Protein AF-A0A920T9B3-F1 (afdb_monomer_lite)

Secondary structure (DSSP, 8-state):
-HHHHHHHHHSS--S--PPPP-HHHHHHHTT-EEEE--SHHHHHHHHHHHHHSSS-EEEE-----PPPPPPS-THHHHTTS---

Sequence (84 aa):
MLKPQQEDRYGRTFATDLRNPDLVRLAESFGADGIRVNSAEQLGKELSTAVENDRVTVIDVPVSVPWPIWKGQEAVVATRKGTA

Foldseek 3Di:
DQQVQCCVQPVDDDPPDDDDDQVQVVCVVVVFHEEEDEDPVRVVVVVVVCVPDPTHYDYHYDDDDDDDHDPDPNVVVVVPPDDD

Structure (mmCIF, N/CA/C/O backbone):
data_AF-A0A920T9B3-F1
#
_entry.id   AF-A0A920T9B3-F1
#
loop_
_atom_site.group_PDB
_atom_site.id
_atom_site.type_symbol
_atom_site.label_atom_id
_atom_site.label_alt_id
_atom_site.label_comp_id
_atom_site.label_asym_id
_atom_site.label_entity_id
_atom_site.label_seq_id
_atom_site.pdbx_PDB_ins_code
_atom_site.Cartn_x
_atom_site.Cartn_y
_atom_site.Cartn_z
_atom_site.occupancy
_atom_site.B_iso_or_equiv
_atom_site.auth_seq_id
_atom_site.auth_comp_id
_atom_site.auth_asym_id
_atom_site.auth_atom_id
_atom_site.pdbx_PDB_model_num
ATOM 1 N N . MET A 1 1 ? 12.927 -3.650 -8.133 1.00 79.56 1 MET A N 1
ATOM 2 C CA . MET A 1 1 ? 14.133 -4.480 -8.384 1.00 79.56 1 MET A CA 1
ATOM 3 C C . MET A 1 1 ? 14.275 -4.949 -9.828 1.00 79.56 1 MET A C 1
ATOM 5 O O . MET A 1 1 ? 15.270 -4.617 -10.451 1.00 79.56 1 MET A O 1
ATOM 9 N N . LEU A 1 2 ? 13.316 -5.700 -10.383 1.00 88.25 2 LEU A N 1
ATOM 10 C CA . LEU A 1 2 ? 13.495 -6.330 -11.700 1.00 88.25 2 LEU A CA 1
ATOM 11 C C . LEU A 1 2 ? 13.608 -5.326 -12.860 1.00 88.25 2 LEU A C 1
ATOM 13 O O . LEU A 1 2 ? 14.457 -5.498 -13.728 1.00 88.25 2 LEU A O 1
ATOM 17 N N . LYS A 1 3 ? 12.797 -4.258 -12.849 1.00 89.88 3 LYS A N 1
ATOM 18 C CA . LYS A 1 3 ? 12.781 -3.241 -13.914 1.00 89.88 3 LYS A CA 1
ATOM 19 C C . LYS A 1 3 ? 14.152 -2.571 -14.124 1.00 89.88 3 LYS A C 1
ATOM 21 O O . LYS A 1 3 ? 14.667 -2.674 -15.232 1.00 89.88 3 LYS A O 1
ATOM 26 N N . PRO A 1 4 ? 14.810 -1.996 -13.094 1.00 89.88 4 PRO A N 1
ATOM 27 C CA . PRO A 1 4 ? 16.150 -1.422 -13.268 1.00 89.88 4 PRO A CA 1
ATOM 28 C C . PRO A 1 4 ? 17.224 -2.446 -13.651 1.00 89.88 4 PRO A C 1
ATOM 30 O O . PRO A 1 4 ? 18.147 -2.110 -14.379 1.00 89.88 4 PRO A O 1
ATOM 33 N N . GLN A 1 5 ? 17.107 -3.700 -13.198 1.00 89.69 5 GLN A N 1
ATOM 34 C CA . GLN A 1 5 ? 18.065 -4.753 -13.559 1.00 89.69 5 GLN A CA 1
ATOM 35 C C . GLN A 1 5 ? 17.952 -5.184 -15.028 1.00 89.69 5 GLN A C 1
ATOM 37 O O . GLN A 1 5 ? 18.967 -5.466 -15.661 1.00 89.69 5 GLN A O 1
ATOM 42 N N . GLN A 1 6 ? 16.734 -5.260 -15.571 1.00 90.81 6 GLN A N 1
ATOM 43 C CA . GLN A 1 6 ? 16.532 -5.568 -16.987 1.00 90.81 6 GLN A CA 1
ATOM 44 C C . GLN A 1 6 ? 17.011 -4.423 -17.883 1.00 90.81 6 GLN A C 1
ATOM 46 O O . GLN A 1 6 ? 17.664 -4.685 -18.891 1.00 90.81 6 GLN A O 1
ATOM 51 N N . GLU A 1 7 ? 16.746 -3.179 -17.481 1.00 91.12 7 GLU A N 1
ATOM 52 C CA . GLU A 1 7 ? 17.211 -1.995 -18.203 1.00 91.12 7 GLU A CA 1
ATOM 53 C C . GLU A 1 7 ? 18.745 -1.958 -18.286 1.00 91.12 7 GLU A C 1
ATOM 55 O O . GLU A 1 7 ? 19.297 -1.875 -19.377 1.00 91.12 7 GLU A O 1
ATOM 60 N N . ASP A 1 8 ? 19.438 -2.141 -17.158 1.00 89.00 8 ASP A N 1
ATOM 61 C CA . ASP A 1 8 ? 20.907 -2.166 -17.099 1.00 89.00 8 ASP A CA 1
ATOM 62 C C . ASP A 1 8 ? 21.523 -3.302 -17.935 1.00 89.00 8 ASP A C 1
ATOM 64 O O . ASP A 1 8 ? 22.540 -3.115 -18.597 1.00 89.00 8 ASP A O 1
ATOM 68 N N . ARG A 1 9 ? 20.909 -4.493 -17.925 1.00 88.38 9 ARG A N 1
ATOM 69 C CA . ARG A 1 9 ? 21.484 -5.693 -18.553 1.00 88.38 9 ARG A CA 1
ATOM 70 C C . ARG A 1 9 ? 21.138 -5.850 -20.032 1.00 88.38 9 ARG A C 1
ATOM 72 O O . ARG A 1 9 ? 21.921 -6.430 -20.783 1.00 88.38 9 ARG A O 1
ATOM 79 N N . TYR A 1 10 ? 19.949 -5.418 -20.439 1.00 89.81 10 TYR A N 1
ATOM 80 C CA . TYR A 1 10 ? 19.399 -5.705 -21.765 1.00 89.81 10 TYR A CA 1
ATOM 81 C C . TYR A 1 10 ? 18.979 -4.453 -22.541 1.00 89.81 10 TYR A C 1
ATOM 83 O O . TYR A 1 10 ? 18.566 -4.592 -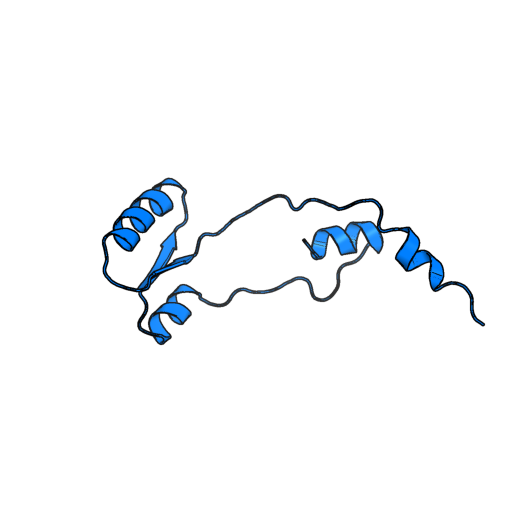23.692 1.00 89.81 10 TYR A O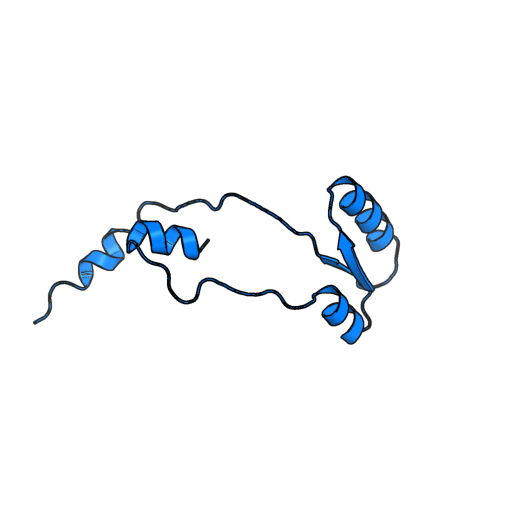 1
ATOM 91 N N . GLY A 1 11 ? 19.031 -3.261 -21.931 1.00 93.12 11 GLY A N 1
ATOM 92 C CA . GLY A 1 11 ? 18.552 -2.012 -22.537 1.00 93.12 11 GLY A CA 1
ATOM 93 C C . GLY A 1 11 ? 17.050 -2.011 -22.836 1.00 93.12 11 GLY A C 1
ATOM 94 O O . GLY A 1 11 ? 16.594 -1.282 -23.714 1.00 93.12 11 GLY A O 1
ATOM 95 N N . ARG A 1 12 ? 16.291 -2.911 -22.197 1.00 91.88 12 ARG A N 1
ATOM 96 C CA . ARG A 1 12 ? 14.835 -3.008 -22.327 1.00 91.88 12 ARG A CA 1
ATOM 97 C C . ARG A 1 12 ? 14.218 -3.684 -21.116 1.00 91.88 12 ARG A C 1
ATOM 99 O O . ARG A 1 12 ? 14.857 -4.497 -20.448 1.00 91.88 12 ARG A O 1
ATOM 106 N N . THR A 1 13 ? 12.923 -3.454 -20.933 1.00 94.38 13 THR A N 1
ATOM 107 C CA . THR A 1 13 ? 12.111 -4.086 -19.889 1.00 94.38 13 THR A CA 1
ATOM 108 C C . THR A 1 13 ? 11.048 -5.000 -20.495 1.00 94.38 13 THR A C 1
ATOM 110 O O . THR A 1 13 ? 10.613 -4.815 -21.632 1.00 94.38 13 THR A O 1
ATOM 113 N N . PHE A 1 14 ? 10.648 -6.025 -19.749 1.00 94.62 14 PHE A N 1
ATOM 114 C CA . PHE A 1 14 ? 9.608 -6.973 -20.125 1.00 94.62 14 PHE A CA 1
ATOM 115 C C . PHE A 1 14 ? 8.868 -7.478 -18.883 1.00 94.62 14 PHE A C 1
ATOM 117 O O . PHE A 1 14 ? 9.491 -8.002 -17.957 1.00 94.62 14 PHE A O 1
ATOM 124 N N . ALA A 1 15 ? 7.535 -7.357 -18.893 1.00 93.81 15 ALA A N 1
ATOM 125 C CA . ALA A 1 15 ? 6.633 -7.838 -17.839 1.00 93.81 15 ALA A CA 1
ATOM 126 C C . ALA A 1 15 ? 6.962 -7.314 -16.423 1.00 93.81 15 ALA A C 1
ATOM 128 O O . ALA A 1 15 ? 6.836 -8.035 -15.436 1.00 93.81 15 ALA A O 1
ATOM 129 N N . THR A 1 16 ? 7.393 -6.054 -16.314 1.00 91.81 16 THR A N 1
ATOM 130 C CA . THR A 1 16 ? 7.793 -5.448 -15.030 1.00 91.81 16 THR A CA 1
ATOM 131 C C . THR A 1 16 ? 6.801 -4.442 -14.455 1.00 91.81 16 THR A C 1
ATOM 133 O O . THR A 1 16 ? 6.951 -4.040 -13.303 1.00 91.81 16 THR A O 1
ATOM 136 N N . ASP A 1 17 ? 5.819 -4.005 -15.242 1.00 90.19 17 ASP A N 1
ATOM 137 C CA . ASP A 1 17 ? 4.835 -3.003 -14.828 1.00 90.19 17 ASP A CA 1
ATOM 138 C C . ASP A 1 17 ? 3.630 -3.684 -14.176 1.00 90.19 17 ASP A C 1
ATOM 140 O O . ASP A 1 17 ? 2.609 -3.956 -14.808 1.00 90.19 17 ASP A O 1
ATOM 144 N N . LEU A 1 18 ? 3.783 -3.995 -12.891 1.00 89.19 18 LEU A N 1
ATOM 145 C CA . LEU A 1 18 ? 2.715 -4.550 -12.068 1.00 89.19 18 LEU A CA 1
ATOM 146 C C . LEU A 1 18 ? 1.792 -3.430 -11.585 1.00 89.19 18 LEU A C 1
ATOM 148 O O . LEU A 1 18 ? 2.248 -2.375 -11.145 1.00 89.19 18 LEU A O 1
ATOM 152 N N . ARG A 1 19 ? 0.484 -3.679 -11.647 1.00 90.50 19 ARG A N 1
ATOM 153 C CA . ARG A 1 19 ? -0.526 -2.824 -11.021 1.00 90.50 19 ARG A CA 1
ATOM 154 C C . ARG A 1 19 ? -0.987 -3.484 -9.732 1.00 90.50 19 ARG A C 1
ATOM 156 O O . ARG A 1 19 ? -1.418 -4.634 -9.762 1.00 90.50 19 ARG A O 1
ATOM 163 N N . ASN A 1 20 ? -0.904 -2.754 -8.625 1.00 90.88 20 ASN A N 1
ATOM 164 C CA . ASN A 1 20 ? -1.398 -3.249 -7.347 1.00 90.88 20 ASN A CA 1
ATOM 165 C C . ASN A 1 20 ? -2.935 -3.208 -7.319 1.00 90.88 20 ASN A C 1
ATOM 167 O O . ASN A 1 20 ? -3.521 -2.245 -7.825 1.00 90.88 20 ASN A O 1
ATOM 171 N N . PRO A 1 21 ? -3.591 -4.224 -6.730 1.00 93.94 21 PRO A N 1
ATOM 172 C CA . PRO A 1 21 ? -5.017 -4.163 -6.445 1.00 93.94 21 PRO A CA 1
ATOM 173 C C . PRO A 1 21 ? -5.302 -3.138 -5.338 1.00 93.94 21 PRO A C 1
ATOM 175 O O . PRO A 1 21 ? -4.394 -2.614 -4.690 1.00 93.94 21 PRO A O 1
ATOM 178 N N . ASP A 1 22 ? -6.583 -2.878 -5.094 1.00 96.25 22 ASP A N 1
ATOM 179 C CA . ASP A 1 22 ? -7.007 -2.149 -3.902 1.00 96.25 22 ASP A CA 1
ATOM 180 C C . ASP A 1 22 ? -6.814 -3.042 -2.663 1.00 96.25 22 ASP A C 1
ATOM 182 O O . ASP A 1 22 ? -7.651 -3.890 -2.349 1.00 96.25 22 ASP A O 1
ATOM 186 N N . LEU A 1 23 ? -5.663 -2.892 -2.001 1.00 96.38 23 LEU A N 1
ATOM 187 C CA . LEU A 1 23 ? -5.284 -3.685 -0.829 1.00 96.38 23 LEU A CA 1
ATOM 188 C C . LEU A 1 23 ? -6.195 -3.430 0.377 1.00 96.38 23 LEU A C 1
ATOM 190 O O . LEU A 1 23 ? -6.367 -4.332 1.193 1.00 96.38 23 LEU A O 1
ATOM 194 N N . VAL A 1 24 ? -6.802 -2.241 0.464 1.00 97.75 24 VAL A N 1
ATOM 195 C CA . VAL A 1 24 ? -7.756 -1.899 1.526 1.00 97.75 24 VAL A CA 1
ATOM 196 C C . VAL A 1 24 ? -9.004 -2.757 1.373 1.00 97.75 24 VAL A C 1
ATOM 198 O O . VAL A 1 24 ? -9.330 -3.532 2.268 1.00 97.75 24 VAL A O 1
ATOM 201 N N . ARG A 1 25 ? -9.628 -2.725 0.190 1.00 98.00 25 ARG A N 1
ATOM 202 C CA . ARG A 1 25 ? -10.808 -3.558 -0.093 1.00 98.00 25 ARG A CA 1
ATOM 203 C C . ARG A 1 25 ? -10.515 -5.047 -0.009 1.00 98.00 25 ARG A C 1
ATOM 205 O O . ARG A 1 25 ? -11.380 -5.833 0.372 1.00 98.00 25 ARG A O 1
ATOM 212 N N . LEU A 1 26 ? -9.302 -5.448 -0.390 1.00 97.50 26 LEU A N 1
ATOM 213 C CA . LEU A 1 26 ? -8.877 -6.832 -0.252 1.00 97.50 26 LEU A CA 1
ATOM 214 C C . LEU A 1 26 ? -8.893 -7.245 1.223 1.00 97.50 26 LEU A C 1
ATOM 216 O O . LEU A 1 26 ? -9.513 -8.254 1.537 1.00 97.50 26 LEU A O 1
ATOM 220 N N . ALA A 1 27 ? -8.295 -6.458 2.121 1.00 97.50 27 ALA A N 1
ATOM 221 C CA . ALA A 1 27 ? -8.299 -6.737 3.558 1.00 97.50 27 ALA A CA 1
ATOM 222 C C . ALA A 1 27 ? -9.725 -6.820 4.128 1.00 97.50 27 ALA A C 1
ATOM 224 O O . ALA A 1 27 ? -10.069 -7.805 4.785 1.00 97.50 27 ALA A O 1
ATOM 225 N N . GLU A 1 28 ? -10.575 -5.854 3.778 1.00 97.50 28 GLU A N 1
ATOM 226 C CA . GLU A 1 28 ? -11.982 -5.817 4.191 1.00 97.50 28 GLU A CA 1
ATOM 227 C C . GLU A 1 28 ? -12.747 -7.075 3.758 1.00 97.50 28 GLU A C 1
ATOM 229 O O . GLU A 1 28 ? -13.535 -7.624 4.529 1.00 97.50 28 GLU A O 1
ATOM 234 N N . SER A 1 29 ? -12.482 -7.594 2.553 1.00 97.94 29 SER A N 1
ATOM 235 C CA . SER A 1 29 ? -13.136 -8.812 2.051 1.00 97.94 29 SER A CA 1
ATOM 236 C C . SER A 1 29 ? -12.808 -10.075 2.860 1.00 97.94 29 SER A C 1
ATOM 238 O O . SER A 1 29 ? -13.587 -11.027 2.848 1.00 97.94 29 SER A O 1
ATOM 240 N N . PHE A 1 30 ? -11.692 -10.073 3.598 1.00 96.50 30 PHE A N 1
ATOM 241 C CA . PHE A 1 30 ? -11.303 -11.138 4.526 1.00 96.50 30 PHE A CA 1
ATOM 242 C C . PHE A 1 30 ? -11.733 -10.855 5.978 1.00 96.50 30 PHE A C 1
ATOM 244 O O . PHE A 1 30 ? -11.379 -11.616 6.876 1.00 96.50 30 PHE A O 1
ATOM 251 N N . GLY A 1 31 ? -12.488 -9.779 6.227 1.00 96.12 31 GLY A N 1
ATOM 252 C CA . GLY A 1 31 ? -12.919 -9.364 7.568 1.00 96.12 31 GLY A CA 1
ATOM 253 C C . GLY A 1 31 ? -11.836 -8.658 8.396 1.00 96.12 31 GLY A C 1
ATOM 254 O O . GLY A 1 31 ? -12.042 -8.415 9.590 1.00 96.12 31 GLY A O 1
ATOM 255 N N . ALA A 1 32 ? -10.700 -8.330 7.776 1.00 97.44 32 ALA A N 1
ATOM 256 C CA . ALA A 1 32 ? -9.641 -7.519 8.365 1.00 97.44 32 ALA A CA 1
ATOM 257 C C . ALA A 1 32 ? -9.923 -6.023 8.167 1.00 97.44 32 ALA A C 1
ATOM 259 O O . ALA A 1 32 ? -10.689 -5.635 7.285 1.00 97.44 32 ALA A O 1
ATOM 260 N N . ASP A 1 33 ? -9.278 -5.182 8.969 1.00 97.56 33 ASP A N 1
ATOM 261 C CA . ASP A 1 33 ? -9.324 -3.735 8.780 1.00 97.56 33 ASP A CA 1
ATOM 262 C C . ASP A 1 33 ? -8.314 -3.319 7.701 1.00 97.56 33 ASP A C 1
ATOM 264 O O . ASP A 1 33 ? -7.178 -3.797 7.675 1.00 97.56 33 ASP A O 1
ATOM 268 N N . GLY A 1 34 ? -8.726 -2.447 6.781 1.00 97.38 34 GLY A N 1
ATOM 269 C CA . GLY A 1 34 ? -7.883 -1.937 5.703 1.00 97.38 34 GLY A CA 1
ATOM 270 C C . GLY A 1 34 ? -7.739 -0.421 5.785 1.00 97.38 34 GLY A C 1
ATOM 271 O O . GLY A 1 34 ? -8.734 0.297 5.822 1.00 97.38 34 GLY A O 1
ATOM 272 N N . ILE A 1 35 ? -6.506 0.085 5.780 1.00 97.62 35 ILE A N 1
ATOM 273 C CA . ILE A 1 35 ? -6.216 1.526 5.817 1.00 97.62 35 ILE A CA 1
ATOM 274 C C . ILE A 1 35 ? -5.132 1.865 4.796 1.00 97.62 35 ILE A C 1
ATOM 276 O O . ILE A 1 35 ? -4.146 1.147 4.672 1.00 97.62 35 ILE A O 1
ATOM 280 N N . ARG A 1 36 ? -5.281 2.990 4.086 1.00 97.31 36 ARG A N 1
ATOM 281 C CA . ARG A 1 36 ? -4.215 3.584 3.266 1.00 97.31 36 ARG A CA 1
ATOM 282 C C . ARG A 1 36 ? -3.716 4.870 3.910 1.00 97.31 36 ARG A C 1
ATOM 284 O O . ARG A 1 36 ? -4.509 5.769 4.179 1.00 97.31 36 ARG A O 1
ATOM 291 N N . VAL A 1 37 ? -2.404 4.983 4.078 1.00 97.44 37 VAL A N 1
ATOM 292 C CA . VAL A 1 37 ? -1.741 6.185 4.606 1.00 97.44 37 VAL A CA 1
ATOM 293 C C . VAL A 1 37 ? -0.886 6.841 3.530 1.00 97.44 37 VAL A C 1
ATOM 295 O O . VAL A 1 37 ? -0.337 6.161 2.671 1.00 97.44 37 VAL A O 1
ATOM 298 N N . ASN A 1 38 ? -0.758 8.168 3.569 1.00 95.56 38 ASN A N 1
ATOM 299 C CA . ASN A 1 38 ? 0.006 8.929 2.567 1.00 95.56 38 ASN A CA 1
ATOM 300 C C . ASN A 1 38 ? 1.183 9.716 3.167 1.00 95.56 38 ASN A C 1
ATOM 302 O O . ASN A 1 38 ? 1.838 10.483 2.464 1.00 95.56 38 ASN A O 1
ATOM 306 N N . SER A 1 39 ? 1.456 9.553 4.463 1.00 94.75 39 SER A N 1
ATOM 307 C CA . SER A 1 39 ? 2.580 10.200 5.140 1.00 94.75 39 SER A CA 1
ATOM 308 C C . SER A 1 39 ? 3.124 9.342 6.280 1.00 94.75 39 SER A C 1
ATOM 310 O O . SER A 1 39 ? 2.426 8.483 6.821 1.00 94.75 39 SER A O 1
ATOM 312 N N . ALA A 1 40 ? 4.375 9.600 6.669 1.00 93.69 40 ALA A N 1
ATOM 313 C CA . ALA A 1 40 ? 5.003 8.937 7.812 1.00 93.69 40 ALA A CA 1
ATOM 314 C C . ALA A 1 40 ? 4.267 9.231 9.133 1.00 93.69 40 ALA A C 1
ATOM 316 O O . ALA A 1 40 ? 4.173 8.364 9.995 1.00 93.69 40 ALA A O 1
ATOM 317 N N . GLU A 1 41 ? 3.707 10.434 9.272 1.00 96.00 41 GLU A N 1
ATOM 318 C CA . GLU A 1 41 ? 2.951 10.840 10.459 1.00 96.00 41 GLU A CA 1
ATOM 319 C C . GLU A 1 41 ? 1.621 10.079 10.569 1.00 96.00 41 GLU A C 1
ATOM 321 O O . GLU A 1 41 ? 1.294 9.548 11.630 1.00 96.00 41 GLU A O 1
ATOM 326 N N . GLN A 1 42 ? 0.900 9.930 9.447 1.00 96.94 42 GLN A N 1
ATOM 327 C CA . GLN A 1 42 ? -0.293 9.080 9.386 1.00 96.94 42 GLN A CA 1
ATOM 328 C C . GLN A 1 42 ? 0.054 7.622 9.674 1.00 96.94 42 GLN A C 1
ATOM 330 O O . GLN A 1 42 ? -0.641 6.984 10.455 1.00 96.94 42 GLN A O 1
ATOM 335 N N . LEU A 1 43 ? 1.145 7.108 9.096 1.00 96.75 43 LEU A N 1
ATOM 336 C CA . LEU A 1 43 ? 1.600 5.748 9.369 1.00 96.75 43 LEU A CA 1
ATOM 337 C C . LEU A 1 43 ? 1.849 5.530 10.864 1.00 96.75 43 LEU A C 1
ATOM 339 O O . LEU A 1 43 ? 1.374 4.542 11.406 1.00 96.75 43 LEU A O 1
ATOM 343 N N . GLY A 1 44 ? 2.551 6.448 11.535 1.00 96.69 44 GLY A N 1
ATOM 344 C CA . GLY A 1 44 ? 2.808 6.343 12.972 1.00 96.69 44 GLY A CA 1
ATOM 345 C C . GLY A 1 44 ? 1.522 6.310 13.799 1.00 96.69 44 GLY A C 1
ATOM 346 O O . GLY A 1 44 ? 1.384 5.471 14.685 1.00 96.69 44 GLY A O 1
ATOM 347 N N . LYS A 1 45 ? 0.557 7.179 13.476 1.00 97.06 45 LYS A N 1
ATOM 348 C CA . LYS A 1 45 ? -0.751 7.211 14.142 1.00 97.06 45 LYS A CA 1
ATOM 349 C C . LYS A 1 45 ? -1.531 5.907 13.945 1.00 97.06 45 LYS A C 1
ATOM 351 O O . LYS A 1 45 ? -1.946 5.295 14.923 1.00 97.06 45 LYS A O 1
ATOM 356 N N . GLU A 1 46 ? -1.716 5.488 12.695 1.00 97.12 46 GLU A N 1
ATOM 357 C CA . GLU A 1 46 ? -2.528 4.313 12.360 1.00 97.12 46 GLU A CA 1
ATOM 358 C C . GLU A 1 46 ? -1.869 3.009 12.817 1.00 97.12 46 GLU A C 1
ATOM 360 O O . GLU A 1 46 ? -2.563 2.076 13.206 1.00 97.12 46 GLU A O 1
ATOM 365 N N . LEU A 1 47 ? -0.534 2.953 12.851 1.00 97.06 47 LEU A N 1
ATOM 366 C CA . LEU A 1 47 ? 0.194 1.821 13.414 1.00 97.06 47 LEU A CA 1
ATOM 367 C C . LEU A 1 47 ? -0.063 1.674 14.917 1.00 97.06 47 LEU A C 1
ATOM 369 O O . LEU A 1 47 ? -0.343 0.565 15.362 1.00 97.06 47 LEU A O 1
ATOM 373 N N . SER A 1 48 ? -0.008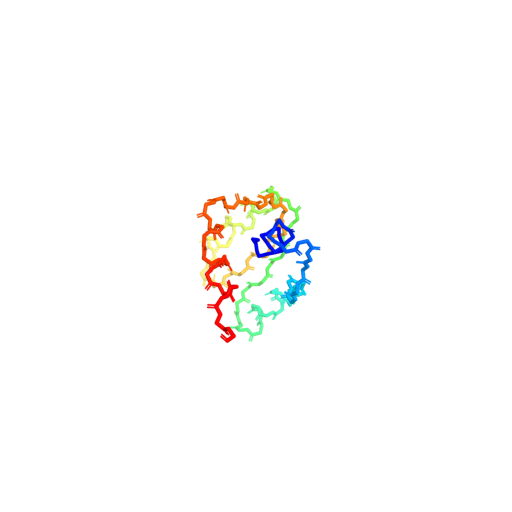 2.763 15.691 1.00 97.06 48 SER A N 1
ATOM 374 C CA . SER A 1 48 ? -0.324 2.718 17.127 1.00 97.06 48 SER A CA 1
ATOM 375 C C . SER A 1 48 ? -1.753 2.229 17.366 1.00 97.06 48 SER A C 1
ATOM 377 O O . SER A 1 48 ? -1.964 1.320 18.163 1.00 97.06 48 SER A O 1
ATOM 379 N N . THR A 1 49 ? -2.722 2.753 16.608 1.00 96.25 49 THR A N 1
ATOM 380 C CA . THR A 1 49 ? -4.118 2.299 16.679 1.00 96.25 49 THR A CA 1
ATOM 381 C C . THR A 1 49 ? -4.265 0.824 16.297 1.00 96.25 49 THR A C 1
ATOM 383 O O . THR A 1 49 ? -4.937 0.077 16.999 1.00 96.25 49 THR A O 1
ATOM 386 N N . ALA A 1 50 ? -3.616 0.374 15.223 1.00 96.19 50 ALA A N 1
ATOM 387 C CA . ALA A 1 50 ? -3.680 -1.017 14.777 1.00 96.19 50 ALA A CA 1
ATOM 388 C C . ALA A 1 50 ? -3.070 -1.998 15.790 1.00 96.19 50 ALA A C 1
ATOM 390 O O . ALA A 1 50 ? -3.561 -3.114 15.915 1.00 96.19 50 ALA A O 1
ATOM 391 N N . VAL A 1 51 ? -2.018 -1.592 16.508 1.00 96.06 51 VAL A N 1
ATOM 392 C CA . VAL A 1 51 ? -1.364 -2.413 17.541 1.00 96.06 51 VAL A CA 1
ATOM 393 C C . VAL A 1 51 ? -2.217 -2.531 18.807 1.00 96.06 51 VAL A C 1
ATOM 395 O O . VAL A 1 51 ? -2.200 -3.576 19.451 1.00 96.06 51 VAL A O 1
ATOM 398 N N . GLU A 1 52 ? -2.953 -1.482 19.174 1.00 96.56 52 GLU A N 1
ATOM 399 C CA . GLU A 1 52 ? -3.863 -1.499 20.330 1.00 96.56 52 GLU A CA 1
ATOM 400 C C . GLU A 1 52 ? -5.170 -2.262 20.052 1.00 96.56 52 GLU A C 1
ATOM 402 O O . GLU A 1 52 ? -5.840 -2.710 20.985 1.00 96.56 52 GLU A O 1
ATOM 407 N N . ASN A 1 53 ? -5.530 -2.432 18.778 1.00 92.75 53 ASN A N 1
ATOM 408 C CA . ASN A 1 53 ? -6.731 -3.144 18.360 1.00 92.75 53 ASN A CA 1
ATOM 409 C C . ASN A 1 53 ? -6.511 -4.666 18.322 1.00 92.75 53 ASN A C 1
ATOM 411 O O . ASN A 1 53 ? -5.544 -5.158 17.749 1.00 92.75 53 ASN A O 1
ATOM 415 N N . ASP A 1 54 ? -7.482 -5.437 18.816 1.00 93.38 54 ASP A N 1
ATOM 416 C CA . ASP A 1 54 ? -7.478 -6.910 18.746 1.00 93.38 54 ASP A CA 1
ATOM 417 C C . ASP A 1 54 ? -8.008 -7.428 17.389 1.00 93.38 54 ASP A C 1
ATOM 419 O O . ASP A 1 54 ? -8.895 -8.279 17.310 1.00 93.38 54 ASP A O 1
ATOM 423 N N . ARG A 1 55 ? -7.539 -6.835 16.281 1.00 94.81 55 ARG A N 1
ATOM 424 C CA . ARG A 1 55 ? -7.968 -7.179 14.913 1.00 94.81 55 ARG A CA 1
ATOM 425 C C . ARG A 1 55 ? -6.798 -7.185 13.939 1.00 94.81 55 ARG A C 1
ATOM 427 O O . ARG A 1 55 ? -5.876 -6.379 14.024 1.00 94.81 55 ARG A O 1
ATOM 434 N N . VAL A 1 56 ? -6.872 -8.072 12.946 1.00 97.06 56 VAL A N 1
ATOM 435 C CA . VAL A 1 56 ? -5.934 -8.062 11.817 1.00 97.06 56 VAL A CA 1
ATOM 436 C C . VAL A 1 56 ? -6.143 -6.777 11.022 1.00 97.06 56 VAL A C 1
ATOM 438 O O . VAL A 1 56 ? -7.251 -6.517 10.557 1.00 97.06 56 VAL A O 1
ATOM 441 N N . THR A 1 57 ? -5.072 -6.004 10.846 1.00 97.69 57 THR A N 1
ATOM 442 C CA . THR A 1 57 ? -5.093 -4.737 10.110 1.00 97.69 57 THR A CA 1
ATOM 443 C C . THR A 1 57 ? -4.049 -4.751 8.996 1.00 97.69 57 THR A C 1
ATOM 445 O O . THR A 1 57 ? -2.887 -5.092 9.224 1.00 97.69 57 THR A O 1
ATOM 448 N N . VAL A 1 58 ? -4.448 -4.359 7.788 1.00 97.62 58 VAL A N 1
ATOM 449 C CA . VAL A 1 58 ? -3.566 -4.130 6.640 1.00 97.62 58 VAL A CA 1
ATOM 450 C C . VAL A 1 58 ? -3.421 -2.627 6.434 1.00 97.62 58 VAL A C 1
ATOM 452 O O . VAL A 1 58 ? -4.396 -1.933 6.144 1.00 97.62 58 VAL A O 1
ATOM 455 N N . ILE A 1 59 ? -2.188 -2.131 6.547 1.00 97.75 59 ILE A N 1
ATOM 456 C CA . ILE A 1 59 ? -1.849 -0.730 6.285 1.00 97.75 59 ILE A CA 1
ATOM 457 C C . IL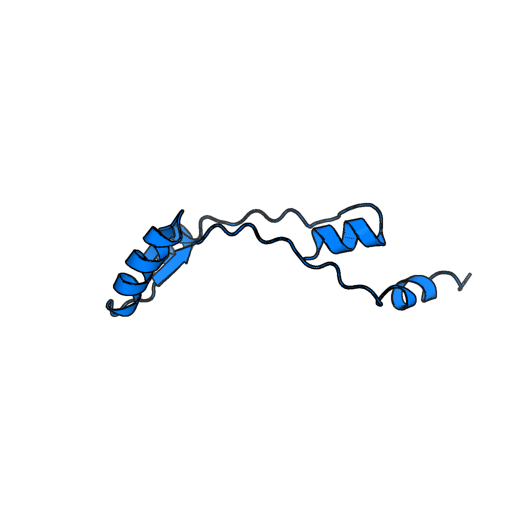E A 1 59 ? -1.109 -0.648 4.945 1.00 97.75 59 ILE A C 1
ATOM 459 O O . ILE A 1 59 ? 0.024 -1.110 4.816 1.00 97.75 59 ILE A O 1
ATOM 463 N N . ASP A 1 60 ? -1.757 -0.063 3.943 1.00 97.12 60 ASP A N 1
ATOM 464 C CA . ASP A 1 60 ? -1.188 0.211 2.627 1.00 97.12 60 ASP A CA 1
ATOM 465 C C . ASP A 1 60 ? -0.392 1.524 2.651 1.00 97.12 60 ASP A C 1
ATOM 467 O O . ASP A 1 60 ? -0.940 2.604 2.898 1.00 97.12 60 ASP A O 1
ATOM 471 N N . VAL A 1 61 ? 0.912 1.414 2.393 1.00 95.88 61 VAL A N 1
ATOM 472 C CA . VAL A 1 61 ? 1.874 2.519 2.431 1.00 95.88 61 VAL A CA 1
ATOM 473 C C . VAL A 1 61 ? 2.517 2.672 1.050 1.00 95.88 61 VAL A C 1
ATOM 475 O O . VAL A 1 61 ? 3.368 1.859 0.672 1.00 95.88 61 VAL A O 1
ATOM 478 N N . PRO A 1 62 ? 2.177 3.723 0.286 1.00 91.94 62 PRO A N 1
ATOM 479 C CA . PRO A 1 62 ? 2.873 4.044 -0.949 1.00 91.94 62 PRO A CA 1
ATOM 480 C C . PRO A 1 62 ? 4.333 4.401 -0.649 1.00 91.94 62 PRO A C 1
ATOM 482 O O . PRO A 1 62 ? 4.621 5.392 0.022 1.00 91.94 62 PRO A O 1
ATOM 485 N N . VAL A 1 63 ? 5.267 3.602 -1.165 1.00 87.88 63 VAL A N 1
ATOM 486 C CA . VAL A 1 63 ? 6.708 3.834 -1.011 1.00 87.88 63 VAL A CA 1
ATOM 487 C C . VAL A 1 63 ? 7.368 4.051 -2.366 1.00 87.88 63 VAL A C 1
ATOM 489 O O . VAL A 1 63 ? 7.173 3.285 -3.309 1.00 87.88 63 VAL A O 1
ATOM 492 N N . SER A 1 64 ? 8.197 5.089 -2.451 1.00 83.31 64 SER A N 1
ATOM 493 C CA . SER A 1 64 ? 9.100 5.313 -3.578 1.00 83.31 64 SER A CA 1
ATOM 494 C C . SER A 1 64 ? 10.529 5.161 -3.082 1.00 83.31 64 SER A C 1
ATOM 496 O O . SER A 1 64 ? 11.093 6.088 -2.506 1.00 83.31 64 SER A O 1
ATOM 498 N N . VAL A 1 65 ? 11.108 3.980 -3.287 1.00 76.69 65 VAL A N 1
ATOM 499 C CA . VAL A 1 65 ? 12.499 3.694 -2.921 1.00 76.69 65 VAL A CA 1
ATOM 500 C C . VAL A 1 65 ? 13.353 3.510 -4.178 1.00 76.69 65 VAL A C 1
ATOM 502 O O . VAL A 1 65 ? 12.933 2.803 -5.101 1.00 76.69 65 VAL A O 1
ATOM 505 N N . PRO A 1 66 ? 14.550 4.124 -4.250 1.00 78.31 66 PRO A N 1
ATOM 506 C CA . PRO A 1 66 ? 15.488 3.830 -5.320 1.00 78.31 66 PRO A CA 1
ATOM 507 C C . PRO A 1 66 ? 15.949 2.378 -5.182 1.00 78.31 66 PRO A C 1
ATOM 509 O O . PRO A 1 66 ? 16.441 1.949 -4.138 1.00 78.31 66 PRO A O 1
ATOM 512 N N . TRP A 1 67 ? 15.759 1.596 -6.239 1.00 80.62 67 TRP A N 1
ATOM 513 C CA . TRP A 1 67 ? 16.123 0.186 -6.228 1.00 80.62 67 TRP A CA 1
ATOM 514 C C . TRP A 1 67 ? 17.616 0.007 -6.544 1.00 80.62 67 TRP A C 1
ATOM 516 O O . TRP A 1 67 ? 18.075 0.534 -7.559 1.00 80.62 67 TRP A O 1
ATOM 526 N N . PRO A 1 68 ? 18.375 -0.766 -5.747 1.00 81.75 68 PRO A N 1
ATOM 527 C CA . PRO A 1 68 ? 19.771 -1.063 -6.046 1.00 81.75 68 PRO A CA 1
ATOM 528 C C . PRO A 1 68 ? 19.916 -1.911 -7.321 1.00 81.75 68 PRO A C 1
ATOM 530 O O . PRO A 1 68 ? 19.141 -2.842 -7.561 1.00 81.75 68 PRO A O 1
ATOM 533 N N . ILE A 1 69 ? 20.956 -1.621 -8.110 1.00 82.50 69 ILE A N 1
ATOM 534 C CA . ILE A 1 69 ? 21.398 -2.444 -9.244 1.00 82.50 69 ILE A CA 1
ATOM 535 C C . ILE A 1 69 ? 22.542 -3.332 -8.759 1.00 82.50 69 ILE A C 1
ATOM 537 O O . ILE A 1 69 ? 23.576 -2.840 -8.312 1.00 82.50 69 ILE A O 1
ATOM 541 N N . TRP A 1 70 ? 22.357 -4.648 -8.828 1.00 80.06 70 TRP A N 1
ATOM 542 C CA . TRP A 1 70 ? 23.363 -5.606 -8.376 1.00 80.06 70 TRP A CA 1
ATOM 543 C C . TRP A 1 70 ? 24.329 -5.928 -9.518 1.00 80.06 70 TRP A C 1
ATOM 545 O O . TRP A 1 70 ? 23.925 -6.483 -10.541 1.00 80.06 70 TRP A O 1
ATOM 555 N N . LYS A 1 71 ? 25.605 -5.576 -9.343 1.00 77.44 71 LYS A N 1
ATOM 556 C CA . LYS A 1 71 ? 26.683 -5.854 -10.306 1.00 77.44 71 LYS A CA 1
ATOM 557 C C . LYS A 1 71 ? 27.338 -7.214 -10.019 1.00 77.44 71 LYS A C 1
ATOM 559 O O . LYS A 1 71 ? 27.282 -7.700 -8.894 1.00 77.44 71 LYS A O 1
ATOM 564 N N . GLY A 1 72 ? 27.931 -7.839 -11.042 1.00 69.31 72 GLY A N 1
ATOM 565 C CA . GLY A 1 72 ? 28.663 -9.115 -10.914 1.00 69.31 72 GLY A CA 1
ATOM 566 C C . GLY A 1 72 ? 27.941 -10.376 -11.415 1.00 69.31 72 GLY A C 1
ATOM 567 O O . GLY A 1 72 ? 28.484 -11.469 -11.315 1.00 69.31 72 GLY A O 1
ATOM 568 N N . GLN A 1 73 ? 26.746 -10.255 -12.002 1.00 61.06 73 GLN A N 1
ATOM 569 C CA . GLN A 1 73 ? 26.022 -11.383 -12.625 1.00 61.06 73 GLN A CA 1
ATOM 570 C C . GLN A 1 73 ? 26.231 -11.503 -14.148 1.00 61.06 73 GLN A C 1
ATOM 572 O O . GLN A 1 73 ? 25.528 -12.250 -14.828 1.00 61.06 73 GLN A O 1
ATOM 577 N N . GLU A 1 74 ? 27.186 -10.754 -14.696 1.00 64.44 74 GLU A N 1
ATOM 578 C CA . GLU A 1 74 ? 27.416 -10.590 -16.138 1.00 64.44 74 GLU A CA 1
ATOM 579 C C . GLU A 1 74 ? 27.866 -11.898 -16.815 1.00 64.44 74 GLU A C 1
ATOM 581 O O . GLU A 1 74 ? 27.486 -12.185 -17.951 1.00 64.44 74 GLU A O 1
ATOM 586 N N . ALA A 1 75 ? 28.587 -12.751 -16.079 1.00 57.59 75 ALA A N 1
ATOM 587 C CA . ALA A 1 75 ? 29.123 -14.014 -16.583 1.00 57.59 75 ALA A CA 1
ATOM 588 C C . ALA A 1 75 ? 28.047 -15.065 -16.929 1.00 57.59 75 ALA A C 1
ATOM 590 O O . ALA A 1 75 ? 28.271 -15.887 -17.812 1.00 57.59 75 ALA A O 1
ATOM 591 N N . VA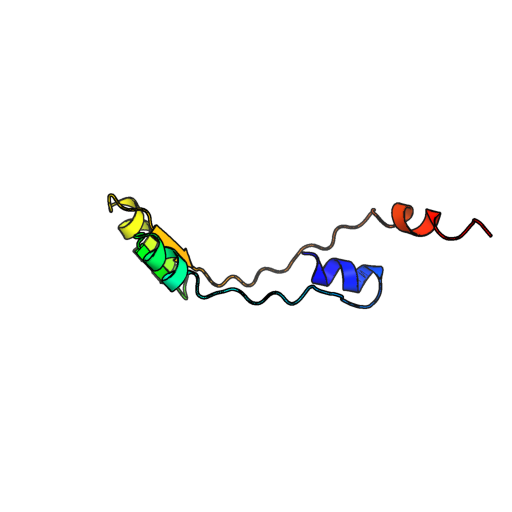L A 1 76 ? 26.868 -15.027 -16.291 1.00 58.75 76 VAL A N 1
ATOM 592 C CA . VAL A 1 76 ? 25.803 -16.039 -16.486 1.00 58.75 76 VAL A CA 1
ATOM 593 C C . VAL A 1 76 ? 25.107 -15.892 -17.848 1.00 58.75 76 VAL A C 1
ATOM 595 O O . VAL A 1 76 ? 24.555 -16.853 -18.378 1.00 58.75 76 VAL A O 1
ATOM 598 N N . VAL A 1 77 ? 25.138 -14.697 -18.449 1.00 57.34 77 VAL A N 1
ATOM 599 C CA . VAL A 1 77 ? 24.494 -14.431 -19.750 1.00 57.34 77 VAL A CA 1
ATOM 600 C C . VAL A 1 77 ? 25.443 -14.692 -20.924 1.00 57.34 77 VAL A C 1
ATOM 602 O O . VAL A 1 77 ? 24.995 -15.065 -22.009 1.00 57.34 77 VAL A O 1
ATOM 605 N N . ALA A 1 78 ? 26.755 -14.561 -20.713 1.00 57.44 78 ALA A N 1
ATOM 606 C CA . ALA A 1 78 ? 27.759 -14.766 -21.754 1.00 57.44 78 ALA A CA 1
ATOM 607 C C . ALA A 1 78 ? 27.846 -16.229 -22.234 1.00 57.44 78 ALA A C 1
ATOM 609 O O . ALA A 1 78 ? 28.168 -16.477 -23.395 1.00 57.44 78 ALA A O 1
ATOM 610 N N . THR A 1 79 ? 27.490 -17.204 -21.391 1.00 52.28 79 THR A N 1
ATOM 611 C CA . THR A 1 79 ? 27.665 -18.640 -21.680 1.00 52.28 79 THR A CA 1
ATOM 612 C C . THR A 1 79 ? 26.672 -19.215 -22.701 1.00 52.28 79 THR A C 1
ATOM 614 O O . THR A 1 79 ? 26.777 -20.385 -23.051 1.00 52.28 79 THR A O 1
ATOM 617 N N . ARG A 1 80 ? 25.711 -18.430 -23.216 1.00 56.3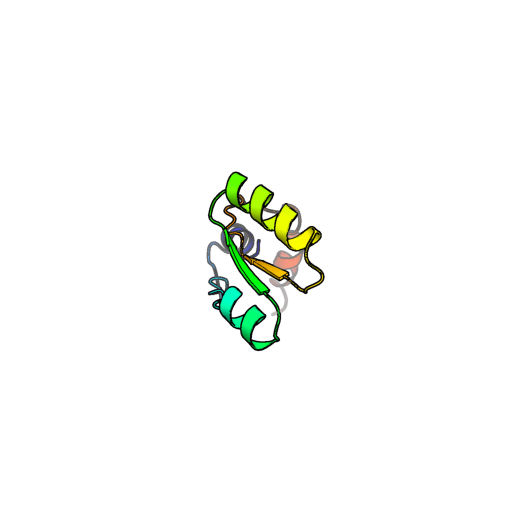8 80 ARG A N 1
ATOM 618 C CA . ARG A 1 80 ? 24.741 -18.906 -24.226 1.00 56.38 80 ARG A CA 1
ATOM 619 C C . ARG A 1 80 ? 25.080 -18.521 -25.672 1.00 56.38 80 ARG A C 1
ATOM 621 O O . ARG A 1 80 ? 24.351 -18.907 -26.581 1.00 56.38 80 ARG A O 1
ATOM 628 N N . LYS A 1 81 ? 26.178 -17.793 -25.914 1.00 53.19 81 LYS A N 1
ATOM 629 C CA . LYS A 1 81 ? 26.706 -17.542 -27.268 1.00 53.19 81 LYS A CA 1
ATOM 630 C C . LYS A 1 81 ? 27.776 -18.581 -27.616 1.00 53.19 81 LYS A C 1
ATOM 632 O O . LYS A 1 81 ? 28.961 -18.282 -27.552 1.00 53.19 81 LYS A O 1
ATOM 637 N N . GLY A 1 82 ? 27.367 -19.798 -27.972 1.00 54.09 82 GLY A N 1
ATOM 638 C CA . GLY A 1 82 ? 28.319 -20.796 -28.469 1.00 54.09 82 GLY A CA 1
ATOM 639 C C . GLY A 1 82 ? 27.842 -22.239 -28.416 1.00 54.09 82 GLY A C 1
ATOM 640 O O . GLY A 1 82 ? 28.449 -23.055 -27.734 1.00 54.09 82 GLY A O 1
ATOM 641 N N . THR A 1 83 ? 26.768 -22.574 -29.128 1.00 41.88 83 THR A N 1
ATOM 642 C CA . THR A 1 83 ? 26.590 -23.935 -29.662 1.00 41.88 83 THR A CA 1
ATOM 643 C C . THR A 1 83 ? 25.685 -23.830 -30.885 1.00 41.88 83 THR A C 1
ATOM 645 O O . THR A 1 83 ? 24.461 -23.807 -30.771 1.00 41.88 83 THR A O 1
ATOM 648 N N . ALA A 1 84 ? 26.327 -23.616 -32.032 1.00 40.09 84 ALA A N 1
ATOM 649 C CA . ALA A 1 84 ? 25.808 -23.961 -33.348 1.00 40.09 84 ALA A CA 1
ATOM 650 C C . ALA A 1 84 ? 26.478 -25.275 -33.760 1.00 40.09 84 ALA A C 1
ATOM 652 O O . ALA A 1 84 ? 27.640 -25.470 -33.328 1.00 40.09 84 ALA A O 1
#

pLDDT: mean 87.01, std 14.71, range [40.09, 98.0]

Radius of gyration: 20.13 Å; chains: 1; bounding box: 42×35×54 Å